Protein AF-A0A2G9TGX1-F1 (afdb_monomer)

Foldseek 3Di:
DAAEDEDADADWQVNLVVLARHQEYPAEYEAEQVQCPDPPTHDHPVSLLSLLNHQEYAAYYDYPHDDRDDPDVNSPLNHQFYNRPDFDDDPDDPDPRPPRPPGPDRPPDPDDDDDDDDDDD

Sequence (121 aa):
MFAVCQVTKVLTGTILKNLTGCEEIDGFIDIQDSKMRSIVDGYTRDDLNILRSVRMISEYFQMATQTVSPRNLSFLENLEFIEGRSLVTHPNSLIKSIPASITITPPKGAFHATPSVSHAQ

Mean predicted aligned error: 11.86 Å

Radius of gyration: 17.79 Å; Cα contacts (8 Å, |Δi|>4): 185; chains: 1; bounding box: 41×50×46 Å

Solvent-accessible surface area (backbone atoms only — not comparable to full-atom values): 7569 Å² total; per-residue (Å²): 131,83,37,73,40,82,30,93,60,78,56,31,31,67,57,50,63,73,37,60,70,21,29,31,34,52,35,44,48,50,46,46,45,72,32,53,70,35,89,90,52,24,41,58,79,74,61,46,50,38,44,35,53,22,30,36,32,40,15,46,79,48,73,64,41,90,85,73,57,69,98,63,67,69,38,43,71,49,51,70,51,45,70,41,79,45,75,92,84,62,99,84,61,94,65,86,70,77,62,68,78,67,76,75,74,72,87,89,78,87,73,93,76,85,86,85,89,86,85,90,133

Organism: Teladorsagia circumcincta (NCBI:txid45464)

Secondary structure (DSSP, 8-state):
---EEEE-S---HHHHHTTTT-SEEEE-EEEEHHHHT-TTT---TGGGGGGGG--EESS-EEEE-SSS--SS-GGGTT--EE--SS----TT-------TT--------S---PPPP----

pLDDT: mean 73.8, std 23.69, range [31.89, 97.38]

Nearest PDB structures (foldseek):
  4p59-assembly1_A  TM=8.544E-01  e=1.288E-05  Homo sapiens
  4uv7-assembly1_A  TM=8.684E-01  e=5.021E-05  Homo sapiens
  1n8z-assembly1_C  TM=8.680E-01  e=7.150E-04  Homo sapiens
  8vqd-assembly1_A  TM=7.874E-01  e=1.611E-04  Homo sapiens
  3be1-assembly1_A  TM=8.746E-01  e=8.684E-04  Homo sapiens

Structure (mmCIF, N/CA/C/O backbone):
data_AF-A0A2G9TGX1-F1
#
_entry.id   AF-A0A2G9TGX1-F1
#
loop_
_atom_site.group_PDB
_atom_site.id
_atom_site.type_symbol
_atom_site.label_atom_id
_atom_site.label_alt_id
_atom_site.label_comp_id
_atom_site.label_asym_id
_atom_site.label_entity_id
_atom_site.label_seq_id
_atom_site.pdbx_PDB_ins_code
_atom_site.Cartn_x
_atom_site.Cartn_y
_atom_site.Cartn_z
_atom_site.occupancy
_atom_site.B_iso_or_equiv
_atom_site.auth_seq_id
_atom_site.auth_comp_id
_atom_site.auth_asym_id
_atom_site.auth_atom_id
_atom_site.pdbx_PDB_model_num
ATOM 1 N N . MET A 1 1 ? -18.875 -5.682 3.242 1.00 55.66 1 MET A N 1
ATOM 2 C CA . MET A 1 1 ? -17.843 -6.540 3.855 1.00 55.66 1 MET A CA 1
ATOM 3 C C . MET A 1 1 ? -16.526 -5.860 3.557 1.00 55.66 1 MET A C 1
ATOM 5 O O . MET A 1 1 ? -16.262 -5.648 2.383 1.00 55.66 1 MET A O 1
ATOM 9 N N . PHE A 1 2 ? -15.799 -5.426 4.584 1.00 69.31 2 PHE A N 1
ATOM 10 C CA . PHE A 1 2 ? -14.492 -4.791 4.412 1.00 69.31 2 PHE A CA 1
ATOM 11 C C . PHE A 1 2 ? -13.493 -5.847 3.931 1.00 69.31 2 PHE A C 1
ATOM 13 O O . PHE A 1 2 ? -13.458 -6.950 4.483 1.00 69.31 2 PHE A O 1
ATOM 20 N N . ALA A 1 3 ? -12.741 -5.553 2.870 1.00 91.75 3 ALA A N 1
ATOM 21 C CA . ALA A 1 3 ? -11.722 -6.463 2.361 1.00 91.75 3 ALA A CA 1
ATOM 22 C C . ALA A 1 3 ? -10.436 -6.303 3.184 1.00 91.75 3 ALA A C 1
ATOM 24 O O . ALA A 1 3 ? -9.788 -5.257 3.129 1.00 91.75 3 ALA A O 1
ATOM 25 N N . VAL A 1 4 ? -10.095 -7.339 3.953 1.00 95.62 4 VAL A N 1
ATOM 26 C CA . VAL A 1 4 ? -8.878 -7.400 4.775 1.00 95.62 4 VAL A CA 1
ATOM 27 C C . VAL A 1 4 ? -7.796 -8.156 4.018 1.00 95.62 4 VAL A C 1
ATOM 29 O O . VAL A 1 4 ? -8.043 -9.252 3.509 1.00 95.62 4 VAL A O 1
ATOM 32 N N . CYS A 1 5 ? -6.593 -7.590 3.965 1.00 97.25 5 CYS A N 1
ATOM 33 C CA . CYS A 1 5 ? -5.464 -8.159 3.242 1.00 97.25 5 CYS A CA 1
ATOM 34 C C . CYS A 1 5 ? -4.227 -8.229 4.130 1.00 97.25 5 CYS A C 1
ATOM 36 O O . CYS A 1 5 ? -3.850 -7.248 4.769 1.00 97.25 5 CYS A O 1
ATOM 38 N N . GLN A 1 6 ? -3.588 -9.399 4.158 1.00 95.56 6 GLN A N 1
ATOM 39 C CA . GLN A 1 6 ? -2.406 -9.617 4.985 1.00 95.56 6 GLN A CA 1
ATOM 40 C C . GLN A 1 6 ? -1.123 -9.195 4.270 1.00 95.56 6 GLN A C 1
ATOM 42 O O . GLN A 1 6 ? -0.854 -9.636 3.149 1.00 95.56 6 GLN A O 1
ATOM 47 N N . VAL A 1 7 ? -0.297 -8.396 4.950 1.00 95.00 7 VAL A N 1
ATOM 48 C CA . VAL A 1 7 ? 1.014 -7.956 4.454 1.00 95.00 7 VAL A CA 1
ATOM 49 C C . VAL A 1 7 ? 2.083 -8.165 5.521 1.00 95.00 7 VAL A C 1
ATOM 51 O O . VAL A 1 7 ? 2.274 -7.359 6.422 1.00 95.00 7 VAL A O 1
ATOM 54 N N . THR A 1 8 ? 2.824 -9.261 5.386 1.00 90.88 8 THR A N 1
ATOM 55 C CA . THR A 1 8 ? 3.878 -9.670 6.335 1.00 90.88 8 THR A CA 1
ATOM 56 C C . THR A 1 8 ? 5.288 -9.563 5.753 1.00 90.88 8 THR A C 1
ATOM 58 O O . THR A 1 8 ? 6.268 -9.966 6.379 1.00 90.88 8 THR A O 1
ATOM 61 N N . LYS A 1 9 ? 5.410 -9.061 4.520 1.00 91.25 9 LYS A N 1
ATOM 62 C CA . LYS A 1 9 ? 6.667 -8.965 3.770 1.00 91.25 9 LYS A CA 1
ATOM 63 C C . LYS A 1 9 ? 6.792 -7.593 3.124 1.00 91.25 9 LYS A C 1
ATOM 65 O O . LYS A 1 9 ? 5.791 -6.941 2.845 1.00 91.25 9 LYS A O 1
ATOM 70 N N . VAL A 1 10 ? 8.036 -7.209 2.830 1.00 88.19 10 VAL A N 1
ATOM 71 C CA . VAL A 1 10 ? 8.360 -5.999 2.059 1.00 88.19 10 VAL A CA 1
ATOM 72 C C . VAL A 1 10 ? 7.525 -5.956 0.786 1.00 88.19 10 VAL A C 1
ATOM 74 O O . VAL A 1 10 ? 7.458 -6.952 0.062 1.00 88.19 10 VAL A O 1
ATOM 77 N N . LEU A 1 11 ? 6.932 -4.795 0.508 1.00 91.88 11 LEU A N 1
ATOM 78 C CA . LEU A 1 11 ? 6.065 -4.598 -0.642 1.00 91.88 11 LEU A CA 1
ATOM 79 C C . LEU A 1 11 ? 6.834 -4.897 -1.940 1.00 91.88 11 LEU A C 1
ATOM 81 O O . LEU A 1 11 ? 7.969 -4.459 -2.136 1.00 91.88 11 LEU A O 1
ATOM 85 N N . THR A 1 12 ? 6.219 -5.662 -2.834 1.00 95.00 12 THR A N 1
ATOM 86 C CA . THR A 1 12 ? 6.700 -5.898 -4.202 1.00 95.00 12 THR A CA 1
ATOM 87 C C . THR A 1 12 ? 5.577 -5.615 -5.189 1.00 95.00 12 THR A C 1
ATOM 89 O O . THR A 1 12 ? 4.435 -5.423 -4.769 1.00 95.00 12 THR A O 1
ATOM 92 N N . GLY A 1 13 ? 5.868 -5.583 -6.493 1.00 95.44 13 GLY A N 1
ATOM 93 C CA . GLY A 1 13 ? 4.831 -5.361 -7.507 1.00 95.44 13 GLY A CA 1
ATOM 94 C C . GLY A 1 13 ? 3.719 -6.405 -7.437 1.00 95.44 13 GLY A C 1
ATOM 95 O O . GLY A 1 13 ? 2.538 -6.073 -7.520 1.00 95.44 13 GLY A O 1
ATOM 96 N N . THR A 1 14 ? 4.093 -7.663 -7.214 1.00 96.31 14 THR A N 1
ATOM 97 C CA . THR A 1 14 ? 3.149 -8.771 -7.047 1.00 96.31 14 THR A CA 1
ATOM 98 C C . THR A 1 14 ? 2.295 -8.617 -5.790 1.00 96.31 14 THR A C 1
ATOM 100 O O . THR A 1 14 ? 1.074 -8.744 -5.869 1.00 96.31 14 THR A O 1
ATOM 103 N N . ILE A 1 15 ? 2.907 -8.304 -4.640 1.00 96.31 15 ILE A N 1
ATOM 104 C CA . ILE A 1 15 ? 2.153 -8.096 -3.393 1.00 96.31 15 ILE A CA 1
ATOM 105 C C . ILE A 1 15 ? 1.194 -6.918 -3.560 1.00 96.31 15 ILE A C 1
ATOM 107 O O . ILE A 1 15 ? 0.017 -7.065 -3.263 1.00 96.31 15 ILE A O 1
ATOM 111 N N . LEU A 1 16 ? 1.667 -5.792 -4.099 1.00 96.38 16 LEU A N 1
ATOM 112 C CA . LEU A 1 16 ? 0.871 -4.582 -4.284 1.00 96.38 16 LEU A CA 1
ATOM 113 C C . LEU A 1 16 ? -0.363 -4.825 -5.160 1.00 96.38 16 LEU A C 1
ATOM 115 O O . LEU A 1 16 ? -1.451 -4.402 -4.793 1.00 96.38 16 LEU A O 1
ATOM 119 N N . LYS A 1 17 ? -0.237 -5.567 -6.266 1.00 96.06 17 LYS A N 1
ATOM 120 C CA . LYS A 1 17 ? -1.383 -5.927 -7.126 1.00 96.06 17 LYS A CA 1
ATOM 121 C C . LYS A 1 17 ? -2.456 -6.724 -6.388 1.00 96.06 17 LYS A C 1
ATOM 123 O O . LYS A 1 17 ? -3.646 -6.501 -6.615 1.00 96.06 17 LYS A O 1
ATOM 128 N N . ASN A 1 18 ? -2.047 -7.595 -5.468 1.00 96.25 18 ASN A N 1
ATOM 129 C CA . ASN A 1 18 ? -2.968 -8.374 -4.642 1.00 96.25 18 ASN A CA 1
ATOM 130 C C . ASN A 1 18 ? -3.693 -7.522 -3.588 1.00 96.25 18 ASN A C 1
ATOM 132 O O . ASN A 1 18 ? -4.639 -8.014 -2.983 1.00 96.25 18 ASN A O 1
ATOM 136 N N . LEU A 1 19 ? -3.290 -6.259 -3.390 1.00 96.50 19 LEU A N 1
ATOM 137 C CA . LEU A 1 19 ? -3.948 -5.331 -2.468 1.00 96.50 19 LEU A CA 1
ATOM 138 C C . LEU A 1 19 ? -5.115 -4.554 -3.103 1.00 96.50 19 LEU A C 1
ATOM 140 O O . LEU A 1 19 ? -5.673 -3.645 -2.488 1.00 96.50 19 LEU A O 1
ATOM 144 N N . THR A 1 20 ? -5.493 -4.887 -4.339 1.00 95.94 20 THR A N 1
ATOM 145 C CA . THR A 1 20 ? -6.575 -4.198 -5.052 1.00 95.94 20 THR A CA 1
ATOM 146 C C . THR A 1 20 ? -7.903 -4.340 -4.314 1.00 95.94 20 THR A C 1
ATOM 148 O O . THR A 1 20 ? -8.434 -5.439 -4.178 1.00 95.94 20 THR A O 1
ATOM 151 N N . GLY A 1 21 ? -8.457 -3.204 -3.881 1.00 96.06 21 GLY A N 1
ATOM 152 C CA . GLY A 1 21 ? -9.744 -3.141 -3.191 1.00 96.06 21 GLY A CA 1
ATOM 153 C C . GLY A 1 21 ? -9.682 -3.465 -1.699 1.00 96.06 21 GLY A C 1
ATOM 154 O O . GLY A 1 21 ? -10.732 -3.505 -1.066 1.00 96.06 21 GLY A O 1
ATOM 155 N N . CYS A 1 22 ? -8.492 -3.675 -1.129 1.00 97.38 22 CYS A N 1
ATOM 156 C CA . CYS A 1 22 ? -8.343 -3.852 0.312 1.00 97.38 22 CYS A CA 1
ATOM 157 C C . CYS A 1 22 ? -8.667 -2.542 1.034 1.00 97.38 22 CYS A C 1
ATOM 159 O O . CYS A 1 22 ? -8.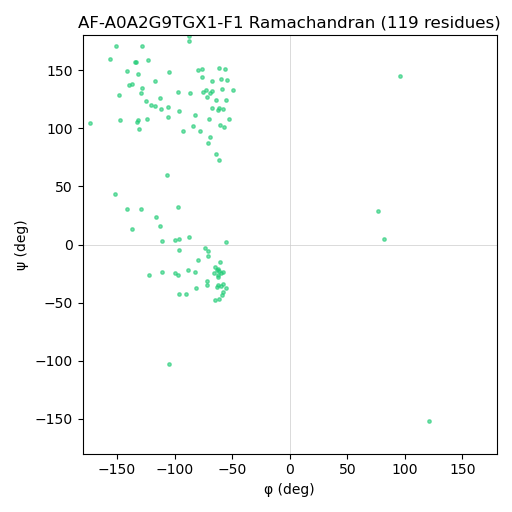166 -1.477 0.663 1.00 97.38 22 CYS A O 1
ATOM 161 N N . GLU A 1 23 ? -9.493 -2.634 2.070 1.00 96.69 23 GLU A N 1
ATOM 162 C CA . GLU A 1 23 ? -9.824 -1.519 2.962 1.00 96.69 23 GLU A CA 1
ATOM 163 C C . GLU A 1 23 ? -9.005 -1.583 4.258 1.00 96.69 23 GLU A C 1
ATOM 165 O O . GLU A 1 23 ? -8.735 -0.553 4.873 1.00 96.69 23 GLU A O 1
ATOM 170 N N . GLU A 1 24 ? -8.547 -2.776 4.638 1.00 95.75 24 GLU A N 1
ATOM 171 C CA . GLU A 1 24 ? -7.742 -3.011 5.833 1.00 95.75 24 GLU A CA 1
ATOM 172 C C . GLU A 1 24 ? -6.476 -3.801 5.495 1.00 95.75 24 GLU A C 1
ATOM 174 O O . GLU A 1 24 ? -6.524 -4.811 4.784 1.00 95.75 24 GLU A O 1
ATOM 179 N N . ILE A 1 25 ? -5.346 -3.346 6.037 1.00 96.38 25 ILE A N 1
ATOM 180 C CA . ILE A 1 25 ? -4.070 -4.054 5.996 1.00 96.38 25 ILE A CA 1
ATOM 181 C C . ILE A 1 25 ? -3.770 -4.651 7.375 1.00 96.38 25 ILE A C 1
ATOM 183 O O . ILE A 1 25 ? -3.420 -3.951 8.332 1.00 96.38 25 ILE A O 1
ATOM 187 N N . ASP A 1 26 ? -3.847 -5.976 7.449 1.00 95.19 26 ASP A N 1
ATOM 188 C CA . ASP A 1 26 ? -3.358 -6.754 8.584 1.00 95.19 26 ASP A CA 1
ATOM 189 C C . ASP A 1 26 ? -1.850 -7.003 8.391 1.00 95.19 26 ASP A C 1
ATOM 191 O O . ASP A 1 26 ? -1.437 -7.798 7.543 1.00 95.19 26 ASP A O 1
ATOM 195 N N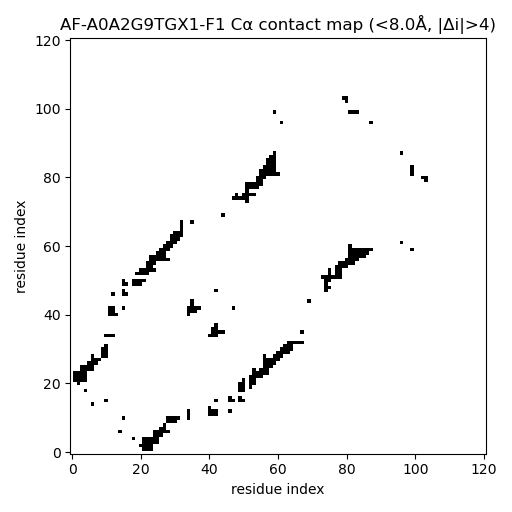 . GLY A 1 27 ? -1.014 -6.246 9.103 1.00 93.19 27 GLY A N 1
ATOM 196 C CA . GLY A 1 27 ? 0.421 -6.132 8.866 1.00 93.19 27 GLY A CA 1
ATOM 197 C C . GLY A 1 27 ? 0.881 -4.700 8.575 1.00 93.19 27 GLY A C 1
ATOM 198 O O . GLY A 1 27 ? 0.283 -3.727 9.046 1.00 93.19 27 GLY A O 1
ATOM 199 N N . PHE A 1 28 ? 1.964 -4.572 7.805 1.00 89.62 28 PHE A N 1
ATOM 200 C CA . PHE A 1 28 ? 2.660 -3.306 7.557 1.00 89.62 28 PHE A CA 1
ATOM 201 C C . PHE A 1 28 ? 2.769 -2.962 6.069 1.00 89.62 28 PHE A C 1
ATOM 203 O O . PHE A 1 28 ? 2.732 -3.830 5.201 1.00 89.62 28 PHE A O 1
ATOM 210 N N . ILE A 1 29 ? 2.981 -1.681 5.767 1.00 91.00 29 ILE A N 1
ATOM 211 C CA . ILE A 1 29 ? 3.336 -1.207 4.426 1.00 91.00 29 ILE A CA 1
ATOM 212 C C . ILE A 1 29 ? 4.723 -0.566 4.483 1.00 91.00 29 ILE A C 1
ATOM 214 O O . ILE A 1 29 ? 4.940 0.423 5.181 1.00 91.00 29 ILE A O 1
ATOM 218 N N . ASP A 1 30 ? 5.657 -1.127 3.719 1.00 88.75 30 ASP A N 1
ATOM 219 C CA . ASP A 1 30 ? 7.040 -0.661 3.626 1.00 88.75 30 ASP A CA 1
ATOM 220 C C . ASP A 1 30 ? 7.416 -0.365 2.171 1.00 88.75 30 ASP A C 1
ATOM 222 O O . ASP A 1 30 ? 7.584 -1.280 1.358 1.00 88.75 30 ASP A O 1
ATOM 226 N N . ILE A 1 31 ? 7.540 0.925 1.849 1.00 86.44 31 ILE A N 1
ATOM 227 C CA . ILE A 1 31 ? 7.910 1.405 0.518 1.00 86.44 31 ILE A CA 1
ATOM 228 C C . ILE A 1 31 ? 9.418 1.673 0.471 1.00 86.44 31 ILE A C 1
ATOM 230 O O . ILE A 1 31 ? 9.919 2.606 1.103 1.00 86.44 31 ILE A O 1
ATOM 234 N N . GLN A 1 32 ? 10.130 0.901 -0.357 1.00 86.00 32 GLN A N 1
ATOM 235 C CA . GLN A 1 32 ? 11.588 0.974 -0.490 1.00 86.00 32 GLN A CA 1
ATOM 236 C C . GLN A 1 32 ? 12.041 1.395 -1.897 1.00 86.00 32 GLN A C 1
ATOM 238 O O . GLN A 1 32 ? 11.542 0.895 -2.908 1.00 86.00 32 GLN A O 1
ATOM 243 N N . ASP A 1 33 ? 13.085 2.231 -1.967 1.00 83.44 33 ASP A N 1
ATOM 244 C CA . ASP A 1 33 ? 13.740 2.642 -3.225 1.00 83.44 33 ASP A CA 1
ATOM 245 C C . ASP A 1 33 ? 14.210 1.437 -4.064 1.00 83.44 33 ASP A C 1
ATOM 247 O O . ASP A 1 33 ? 14.135 1.457 -5.293 1.00 83.44 33 ASP A O 1
ATOM 251 N N . SER A 1 34 ? 14.699 0.382 -3.404 1.00 86.75 34 SER A N 1
ATOM 252 C CA . SER A 1 34 ? 15.199 -0.842 -4.047 1.00 86.75 34 SER A CA 1
ATOM 253 C C . SER A 1 34 ? 14.107 -1.567 -4.839 1.00 86.75 34 SER A C 1
ATOM 255 O O . SER A 1 34 ? 14.375 -2.130 -5.900 1.00 86.75 34 SER A O 1
ATOM 257 N N . LYS A 1 35 ? 12.863 -1.520 -4.351 1.00 90.38 35 LYS A N 1
ATOM 258 C CA . LYS A 1 35 ? 11.705 -2.146 -4.992 1.00 90.38 35 LYS A CA 1
ATOM 259 C C . LYS A 1 35 ? 11.153 -1.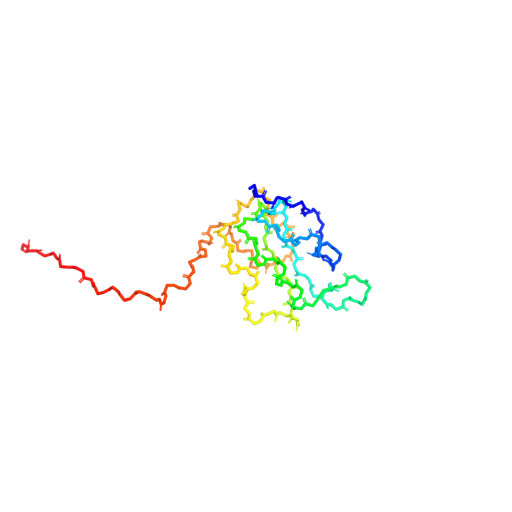286 -6.112 1.00 90.38 35 LYS A C 1
ATOM 261 O O . LYS A 1 35 ? 10.852 -1.821 -7.171 1.00 90.38 35 LYS A O 1
ATOM 266 N N . MET A 1 36 ? 11.147 0.034 -5.952 1.00 87.12 36 MET A N 1
ATOM 267 C CA . MET A 1 36 ? 10.717 0.936 -7.024 1.00 87.12 36 MET A CA 1
ATOM 268 C C . MET A 1 36 ? 11.634 0.920 -8.256 1.00 87.12 36 MET A C 1
ATOM 270 O O . MET A 1 36 ? 11.195 1.238 -9.356 1.00 87.12 36 MET A O 1
ATOM 274 N N . ARG A 1 37 ? 12.908 0.543 -8.092 1.00 85.69 37 ARG A N 1
ATOM 275 C CA . ARG A 1 37 ? 13.875 0.413 -9.199 1.00 85.69 37 ARG A CA 1
ATOM 276 C C . ARG A 1 37 ? 14.012 -1.011 -9.740 1.00 85.69 37 ARG A C 1
ATOM 278 O O . ARG A 1 37 ? 14.769 -1.232 -10.683 1.00 85.69 37 ARG A O 1
ATOM 285 N N . SER A 1 38 ? 13.344 -1.981 -9.121 1.00 89.31 38 SER A N 1
ATOM 286 C CA . SER A 1 38 ? 13.457 -3.384 -9.513 1.00 89.31 38 SER A CA 1
ATOM 287 C C . SER A 1 38 ? 12.737 -3.639 -10.835 1.00 89.31 38 SER A C 1
ATOM 289 O O . SER A 1 38 ? 11.587 -3.250 -11.009 1.00 89.31 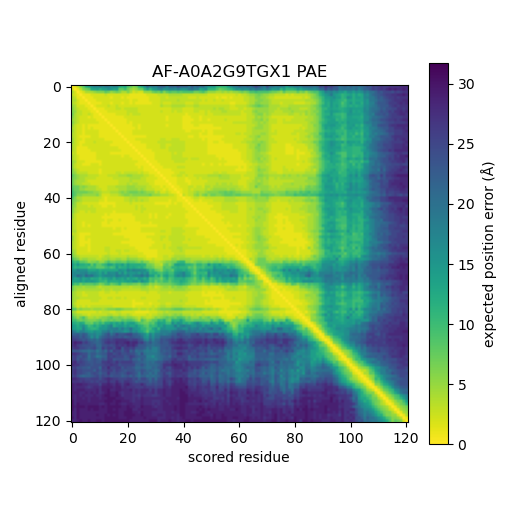38 SER A O 1
ATOM 291 N N . ILE A 1 39 ? 13.406 -4.344 -11.748 1.00 89.75 39 ILE A N 1
ATOM 292 C CA . ILE A 1 39 ? 12.864 -4.707 -13.067 1.00 89.75 39 ILE A CA 1
ATOM 293 C C . ILE A 1 39 ? 12.089 -6.038 -12.999 1.00 89.75 39 ILE A C 1
ATOM 295 O O . ILE A 1 39 ? 11.244 -6.310 -13.842 1.00 89.75 39 ILE A O 1
ATOM 299 N N . VAL A 1 40 ? 12.371 -6.878 -11.994 1.00 90.06 40 VAL A N 1
ATOM 300 C CA . VAL A 1 40 ? 11.835 -8.251 -11.907 1.00 90.06 40 VAL A CA 1
ATOM 301 C C . VAL A 1 40 ? 10.498 -8.306 -11.160 1.00 90.06 40 VAL A C 1
ATOM 303 O O . VAL A 1 40 ? 9.587 -8.999 -11.593 1.00 90.06 40 VAL A O 1
ATOM 306 N N . ASP A 1 41 ? 10.374 -7.576 -10.047 1.00 92.88 41 ASP A N 1
ATOM 307 C CA . ASP A 1 41 ? 9.159 -7.539 -9.205 1.00 92.88 41 ASP A CA 1
ATOM 308 C C . ASP A 1 41 ? 9.042 -6.189 -8.474 1.00 92.88 41 ASP A C 1
ATOM 310 O O . ASP A 1 41 ? 8.828 -6.102 -7.260 1.00 92.88 41 ASP A O 1
ATOM 314 N N . GLY A 1 42 ? 9.315 -5.112 -9.210 1.00 93.62 42 GLY A N 1
ATOM 315 C CA . GLY A 1 42 ? 9.172 -3.747 -8.719 1.00 93.62 42 GLY A CA 1
ATOM 316 C C . GLY A 1 42 ? 7.773 -3.180 -8.913 1.00 93.62 42 GLY A C 1
ATOM 317 O O . GLY A 1 42 ? 6.884 -3.831 -9.457 1.00 93.62 42 GLY A O 1
ATOM 318 N N . TYR A 1 43 ? 7.594 -1.944 -8.466 1.00 92.62 43 TYR A N 1
ATOM 319 C CA . TYR A 1 43 ? 6.373 -1.168 -8.667 1.00 92.62 43 TYR A CA 1
ATOM 320 C C . TYR A 1 43 ? 6.712 0.295 -8.935 1.00 92.62 43 TYR A C 1
ATOM 322 O O . TYR A 1 43 ? 7.709 0.835 -8.454 1.00 92.62 43 TYR A O 1
ATOM 330 N N . THR A 1 44 ? 5.866 0.944 -9.717 1.00 91.38 44 THR A N 1
ATOM 331 C CA . THR A 1 44 ? 5.957 2.362 -10.043 1.00 91.38 44 THR A CA 1
ATOM 332 C C . THR A 1 44 ? 5.235 3.211 -8.997 1.00 91.38 44 THR A C 1
ATOM 334 O O . THR A 1 44 ? 4.577 2.707 -8.087 1.00 91.38 44 THR A O 1
ATOM 337 N N . ARG A 1 45 ? 5.342 4.537 -9.128 1.00 87.44 45 ARG A N 1
ATOM 338 C CA . ARG A 1 45 ? 4.536 5.466 -8.323 1.00 87.44 45 ARG A CA 1
ATOM 339 C C . ARG A 1 45 ? 3.041 5.309 -8.598 1.00 87.44 45 AR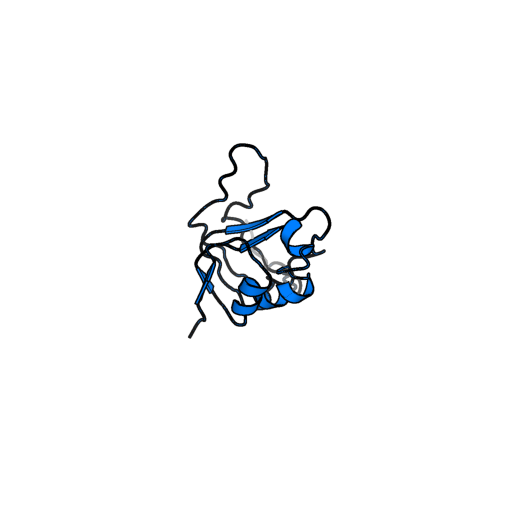G A C 1
ATOM 341 O O . ARG A 1 45 ? 2.258 5.419 -7.665 1.00 87.44 45 ARG A O 1
ATOM 348 N N . ASP A 1 46 ? 2.666 5.044 -9.846 1.00 90.81 46 ASP A N 1
ATOM 349 C CA . ASP A 1 46 ? 1.261 4.933 -10.238 1.00 90.81 46 ASP A CA 1
ATOM 350 C C . ASP A 1 46 ? 0.623 3.655 -9.691 1.00 90.81 46 ASP A C 1
ATOM 352 O O . ASP A 1 46 ? -0.548 3.671 -9.314 1.00 90.81 46 ASP A O 1
ATOM 356 N N . ASP A 1 47 ? 1.406 2.582 -9.546 1.00 93.75 47 ASP A N 1
ATOM 357 C CA . ASP A 1 47 ? 0.948 1.340 -8.916 1.00 93.75 47 ASP A CA 1
ATOM 358 C C . ASP A 1 47 ? 0.551 1.550 -7.443 1.00 93.75 47 ASP A C 1
ATOM 360 O O . ASP A 1 47 ? -0.331 0.858 -6.937 1.00 93.75 47 ASP A O 1
ATOM 364 N N . LEU A 1 48 ? 1.138 2.535 -6.746 1.00 93.25 48 LEU A N 1
ATOM 365 C CA . LEU A 1 48 ? 0.778 2.839 -5.354 1.00 93.25 48 LEU A CA 1
ATOM 366 C C . LEU A 1 48 ? -0.685 3.271 -5.207 1.00 93.25 48 LEU A C 1
ATOM 368 O O . LEU A 1 48 ? -1.240 3.114 -4.123 1.00 93.25 48 LEU A O 1
ATOM 372 N N . ASN A 1 49 ? -1.337 3.742 -6.278 1.00 94.56 49 ASN A N 1
ATOM 373 C CA . ASN A 1 49 ? -2.761 4.096 -6.264 1.00 94.56 49 ASN A CA 1
ATOM 374 C C . ASN A 1 49 ? -3.677 2.914 -5.919 1.00 94.56 49 ASN A C 1
ATOM 376 O O . ASN A 1 49 ? -4.832 3.134 -5.562 1.00 94.56 49 ASN A O 1
ATOM 380 N N . ILE A 1 50 ? -3.181 1.677 -5.977 1.00 96.25 50 ILE A N 1
ATOM 381 C CA . ILE A 1 50 ? -3.898 0.506 -5.464 1.00 96.25 50 ILE A CA 1
ATOM 382 C C . ILE A 1 50 ? -4.224 0.661 -3.969 1.00 96.25 50 ILE A C 1
ATOM 384 O O . ILE A 1 50 ? -5.295 0.254 -3.529 1.00 96.25 50 ILE A O 1
ATOM 388 N N . LEU A 1 51 ? -3.354 1.321 -3.200 1.00 95.69 51 LEU A N 1
ATOM 389 C CA . LEU A 1 51 ? -3.548 1.557 -1.767 1.00 95.69 51 LEU A CA 1
ATOM 390 C C . LEU A 1 51 ? -4.610 2.624 -1.465 1.00 95.69 51 LEU A C 1
ATOM 392 O O . LEU A 1 51 ? -4.924 2.855 -0.302 1.00 95.69 51 LEU A O 1
ATOM 396 N N . ARG A 1 52 ? -5.198 3.258 -2.487 1.00 95.44 52 ARG A N 1
ATOM 397 C CA . ARG A 1 52 ? -6.173 4.338 -2.312 1.00 95.44 52 ARG A CA 1
ATOM 398 C C . ARG A 1 52 ? -7.430 3.887 -1.574 1.00 95.44 52 ARG A C 1
ATOM 400 O O . ARG A 1 52 ? -8.068 4.722 -0.950 1.00 95.44 52 ARG A O 1
ATOM 407 N N . SER A 1 53 ? -7.802 2.608 -1.634 1.00 95.88 53 SER A N 1
ATOM 408 C CA . SER A 1 53 ? -8.942 2.066 -0.878 1.00 95.88 53 SER A CA 1
ATOM 409 C C . SER A 1 53 ? -8.626 1.770 0.588 1.00 95.88 53 SER A C 1
ATOM 411 O O . SER A 1 53 ? -9.555 1.541 1.356 1.00 95.88 53 SER A O 1
ATOM 413 N N . VAL A 1 54 ? -7.349 1.761 0.984 1.00 95.81 54 VAL A N 1
ATOM 414 C CA . VAL A 1 54 ? -6.933 1.397 2.340 1.00 95.81 54 VAL A CA 1
ATOM 415 C C . VAL A 1 54 ? -7.325 2.500 3.316 1.00 95.81 54 VAL A C 1
ATOM 417 O O . VAL A 1 54 ? -6.964 3.662 3.142 1.00 95.81 54 VAL A O 1
ATOM 420 N N . ARG A 1 55 ? -8.031 2.099 4.372 1.00 95.56 55 ARG A N 1
ATOM 421 C CA . ARG A 1 55 ? -8.515 2.955 5.459 1.00 95.56 55 ARG A CA 1
ATOM 422 C C . ARG A 1 55 ? -7.804 2.670 6.777 1.00 95.56 55 ARG A C 1
ATOM 424 O O . ARG A 1 55 ? -7.707 3.561 7.616 1.00 95.56 55 ARG A O 1
ATOM 431 N N . MET A 1 56 ? -7.258 1.465 6.940 1.00 92.25 56 MET A N 1
ATOM 432 C CA . MET A 1 56 ? -6.618 1.017 8.177 1.00 92.25 56 MET A CA 1
ATOM 433 C C . MET A 1 56 ? -5.346 0.209 7.903 1.00 92.25 56 MET A C 1
ATOM 435 O O . MET A 1 56 ? -5.333 -0.653 7.023 1.00 92.25 56 MET A O 1
ATOM 439 N N . ILE A 1 57 ? -4.287 0.477 8.674 1.00 92.94 57 ILE A N 1
ATOM 440 C CA . ILE A 1 57 ? -3.070 -0.350 8.735 1.00 92.94 57 ILE A CA 1
ATOM 441 C C . ILE A 1 57 ? -2.828 -0.741 10.191 1.00 92.94 57 ILE A C 1
ATOM 443 O O . ILE A 1 57 ? -2.703 0.116 11.062 1.00 92.94 57 ILE A O 1
ATOM 447 N N . SER A 1 58 ? -2.744 -2.035 10.466 1.00 91.94 58 SER A N 1
ATOM 448 C CA . SER A 1 58 ? -2.704 -2.525 11.847 1.00 91.94 58 SER A CA 1
ATOM 449 C C . SER A 1 58 ? -1.312 -2.464 12.499 1.00 91.94 58 SER A C 1
ATOM 451 O O . SER A 1 58 ? -1.200 -2.396 13.723 1.00 91.94 58 SER A O 1
ATOM 453 N N . GLU A 1 59 ? -0.229 -2.467 11.716 1.00 89.00 59 GLU A N 1
ATOM 454 C CA . GLU A 1 59 ? 1.135 -2.287 12.227 1.00 89.00 59 GLU A CA 1
ATOM 455 C C . GLU A 1 59 ? 1.663 -0.888 11.906 1.00 89.00 59 GLU A C 1
ATOM 457 O O . GLU A 1 59 ? 1.285 0.073 12.569 1.00 89.00 59 GLU A O 1
ATOM 462 N N . TYR A 1 60 ? 2.523 -0.743 10.896 1.00 84.94 60 TYR A N 1
ATOM 463 C CA . TYR A 1 60 ? 3.161 0.526 10.558 1.00 84.94 60 TYR A CA 1
ATOM 464 C C . TYR A 1 60 ? 3.116 0.821 9.059 1.00 84.94 60 TYR A C 1
ATOM 466 O O . TYR A 1 60 ? 3.038 -0.072 8.214 1.00 84.94 60 TYR A O 1
ATOM 474 N N . PHE A 1 61 ? 3.231 2.107 8.737 1.00 87.81 61 PHE A N 1
ATOM 475 C CA . PHE A 1 61 ? 3.545 2.591 7.400 1.00 87.81 61 PHE A CA 1
ATOM 476 C C . PHE A 1 61 ? 4.933 3.227 7.426 1.00 87.81 61 PHE A C 1
ATOM 478 O O . PHE A 1 61 ? 5.188 4.129 8.226 1.00 87.81 61 PHE A O 1
ATOM 485 N N . GLN A 1 62 ? 5.825 2.786 6.544 1.00 84.00 62 GLN A N 1
ATOM 486 C CA . GLN A 1 62 ? 7.111 3.439 6.340 1.00 84.00 62 GLN A CA 1
ATOM 487 C C . GLN A 1 62 ? 7.395 3.667 4.859 1.00 84.00 62 GLN A C 1
ATOM 489 O O . GLN A 1 62 ? 7.041 2.871 3.989 1.00 84.00 62 GLN A O 1
ATOM 494 N N . MET A 1 63 ? 8.091 4.765 4.585 1.00 79.31 63 MET A N 1
ATOM 495 C CA . MET A 1 63 ? 8.600 5.079 3.261 1.00 79.31 63 MET A CA 1
ATOM 496 C C . MET A 1 63 ? 10.066 5.485 3.380 1.00 79.31 63 MET A C 1
ATOM 498 O O . MET A 1 63 ? 10.392 6.570 3.858 1.00 79.31 63 MET A O 1
ATOM 502 N N . ALA A 1 64 ? 10.951 4.599 2.932 1.00 72.38 64 ALA A N 1
ATOM 503 C CA . ALA A 1 64 ? 12.394 4.800 2.903 1.00 72.38 64 ALA A CA 1
ATOM 504 C C . ALA A 1 64 ? 12.855 5.042 1.458 1.00 72.38 64 ALA A C 1
ATOM 506 O O . ALA A 1 64 ? 13.642 4.280 0.890 1.00 72.38 64 ALA A O 1
ATOM 507 N N . THR A 1 65 ? 12.325 6.101 0.840 1.00 66.00 65 THR A N 1
ATOM 508 C CA . THR A 1 65 ? 12.640 6.456 -0.548 1.00 66.00 65 THR A CA 1
ATOM 509 C C . THR A 1 65 ? 13.447 7.747 -0.618 1.00 66.00 65 THR A C 1
ATOM 511 O O . THR A 1 65 ? 12.948 8.805 -0.235 1.00 66.00 65 THR A O 1
ATOM 514 N N . GLN A 1 66 ? 14.684 7.682 -1.114 1.00 63.47 66 GLN A N 1
ATOM 515 C CA . GLN A 1 66 ? 15.576 8.847 -1.208 1.00 63.47 66 GLN A CA 1
ATOM 516 C C . GLN A 1 66 ? 15.555 9.485 -2.600 1.00 63.47 66 GLN A C 1
ATOM 518 O O . GLN A 1 66 ? 15.805 10.677 -2.740 1.00 63.47 66 GLN A O 1
ATOM 523 N N . THR A 1 67 ? 15.240 8.708 -3.637 1.00 58.62 67 THR A N 1
ATOM 524 C CA . THR A 1 67 ? 15.351 9.161 -5.037 1.00 58.62 67 THR A CA 1
ATOM 525 C C . THR A 1 67 ? 14.043 9.076 -5.811 1.00 58.62 67 THR A C 1
ATOM 527 O O . THR A 1 67 ? 13.838 9.839 -6.753 1.00 58.62 67 THR A O 1
ATOM 530 N N . VAL A 1 68 ? 13.141 8.177 -5.405 1.00 57.62 68 VAL A N 1
ATOM 531 C CA . VAL A 1 68 ? 11.872 7.925 -6.101 1.00 57.62 68 VAL A CA 1
ATOM 532 C C . VAL A 1 68 ? 10.659 8.361 -5.276 1.00 57.62 68 VAL A C 1
ATOM 534 O O . VAL A 1 68 ? 9.521 8.056 -5.633 1.00 57.62 68 VAL A O 1
ATOM 537 N N . SER A 1 69 ? 10.881 9.176 -4.240 1.00 56.88 69 SER A N 1
ATOM 538 C CA . SER A 1 69 ? 9.839 9.635 -3.314 1.00 56.88 69 SER A CA 1
ATOM 539 C C . SER A 1 69 ? 8.674 10.319 -4.046 1.00 56.88 69 SER A C 1
ATOM 541 O O . SER A 1 69 ? 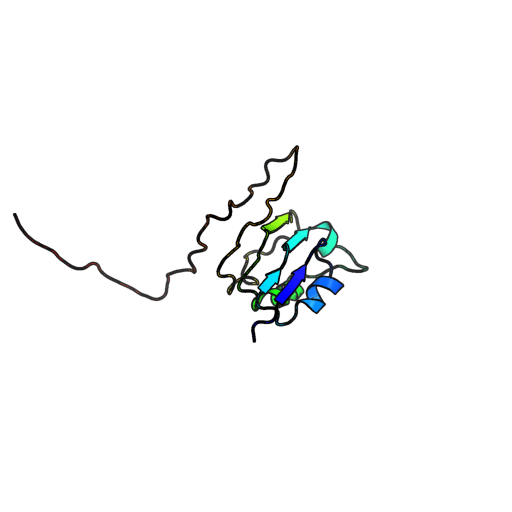8.915 11.231 -4.848 1.00 56.88 69 SER A O 1
ATOM 543 N N . PRO A 1 70 ? 7.423 9.865 -3.860 1.00 62.09 70 PRO A N 1
ATOM 544 C CA . PRO A 1 70 ? 6.238 10.583 -4.312 1.00 62.09 70 PRO A CA 1
ATOM 545 C C . PRO A 1 70 ? 6.231 12.012 -3.753 1.00 62.09 70 PRO A C 1
ATOM 547 O O . PRO A 1 70 ? 6.604 12.242 -2.606 1.00 62.09 70 PRO A O 1
ATOM 550 N N . ARG A 1 71 ? 5.786 12.998 -4.545 1.00 66.88 71 ARG A N 1
ATOM 551 C CA . ARG A 1 71 ? 5.700 14.398 -4.072 1.00 66.88 71 ARG A CA 1
ATOM 552 C C . ARG A 1 71 ? 4.708 14.568 -2.912 1.00 66.88 71 ARG A C 1
ATOM 554 O O . ARG A 1 71 ? 4.793 15.554 -2.189 1.00 66.88 71 ARG A O 1
ATOM 561 N N . ASN A 1 72 ? 3.759 13.643 -2.773 1.00 73.69 72 ASN A N 1
ATOM 562 C CA . ASN A 1 72 ? 2.726 13.616 -1.746 1.00 73.69 72 ASN A CA 1
ATOM 563 C C . ASN A 1 72 ? 2.306 12.165 -1.437 1.00 73.69 72 ASN A C 1
ATOM 565 O O . ASN A 1 72 ? 2.672 11.234 -2.153 1.00 73.69 72 ASN A O 1
ATOM 569 N N . LEU 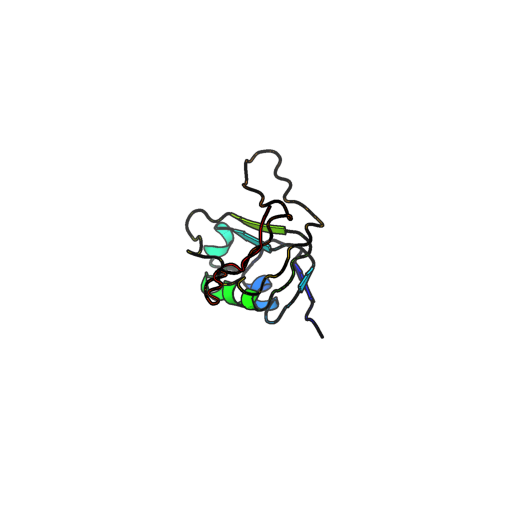A 1 73 ? 1.510 11.987 -0.384 1.00 83.75 73 LEU A N 1
ATOM 570 C CA . LEU A 1 73 ? 0.927 10.700 0.007 1.00 83.75 73 LEU A CA 1
ATOM 571 C C . LEU A 1 73 ? -0.517 10.546 -0.506 1.00 83.75 73 LEU A C 1
ATOM 573 O O . LEU A 1 73 ? -1.341 9.934 0.161 1.00 83.75 73 LEU A O 1
ATOM 577 N N . SER A 1 74 ? -0.857 11.113 -1.672 1.00 87.00 74 SER A N 1
ATOM 578 C CA . SER A 1 74 ? -2.239 11.089 -2.193 1.00 87.00 74 SER A CA 1
ATOM 579 C C . SER A 1 74 ? -2.777 9.677 -2.449 1.00 87.00 74 SER A C 1
ATOM 581 O O . SER A 1 74 ? -3.982 9.468 -2.421 1.00 87.00 74 SER A O 1
ATOM 583 N N . PHE A 1 75 ? -1.903 8.689 -2.637 1.00 88.94 75 PHE A N 1
ATOM 584 C CA . PHE A 1 75 ? -2.294 7.283 -2.744 1.00 88.94 75 PHE A CA 1
ATOM 585 C C . PHE A 1 75 ? -2.779 6.671 -1.409 1.00 88.94 75 PHE A C 1
ATOM 587 O O . PHE A 1 75 ? -3.245 5.540 -1.406 1.00 88.94 75 PHE A O 1
ATOM 594 N N . LEU A 1 76 ? -2.697 7.411 -0.296 1.00 91.25 76 LEU A N 1
ATOM 595 C CA . LEU A 1 76 ? -3.266 7.080 1.018 1.00 91.25 76 LEU A CA 1
ATOM 596 C C . LEU A 1 76 ? -4.347 8.085 1.445 1.00 91.25 76 LEU A C 1
ATOM 598 O O . LEU A 1 76 ? -4.581 8.269 2.634 1.00 91.25 76 LEU A O 1
ATOM 602 N N . GLU A 1 77 ? -4.994 8.784 0.510 1.00 90.31 77 GLU A N 1
ATOM 603 C CA . GLU A 1 77 ? -5.970 9.835 0.849 1.00 90.31 77 GLU A CA 1
ATOM 604 C C . GLU A 1 77 ? -7.153 9.359 1.714 1.00 90.31 77 GLU A C 1
ATOM 606 O O . GLU A 1 77 ? -7.746 10.178 2.410 1.00 90.31 77 GLU A O 1
ATOM 611 N N . ASN A 1 78 ? -7.474 8.059 1.688 1.00 93.31 78 ASN A N 1
ATOM 612 C CA . ASN A 1 78 ? -8.544 7.459 2.488 1.00 93.31 78 ASN A CA 1
ATOM 613 C C . ASN A 1 78 ? -8.031 6.763 3.755 1.00 93.31 78 ASN A C 1
ATOM 615 O O . ASN A 1 78 ? -8.831 6.170 4.471 1.00 93.31 78 ASN A O 1
ATOM 619 N N . LEU A 1 79 ? -6.726 6.823 4.046 1.00 92.62 79 LEU A N 1
ATOM 620 C CA . LEU A 1 79 ? -6.171 6.244 5.264 1.00 92.62 79 LEU A CA 1
ATOM 621 C C . LEU A 1 79 ? -6.678 7.031 6.477 1.00 92.62 79 LEU A C 1
ATOM 623 O O . LEU A 1 79 ? -6.392 8.219 6.626 1.00 92.62 79 LEU A O 1
ATOM 627 N N . GLU A 1 80 ? -7.414 6.358 7.355 1.00 91.44 80 GLU A N 1
ATOM 628 C CA . GLU A 1 80 ? -8.048 6.964 8.526 1.00 91.44 80 GLU A CA 1
ATOM 629 C C . GLU A 1 80 ? -7.189 6.800 9.777 1.00 91.44 80 GLU A C 1
ATOM 631 O O . GLU A 1 80 ? -7.046 7.746 10.554 1.00 91.44 80 GLU A O 1
ATOM 636 N N . PHE A 1 81 ? -6.596 5.621 9.981 1.00 86.56 81 PHE A N 1
ATOM 637 C CA . PHE A 1 81 ? -5.738 5.378 11.137 1.00 86.56 81 PHE A CA 1
ATOM 638 C C . PHE A 1 81 ? -4.720 4.254 10.922 1.00 86.56 81 PHE A C 1
ATOM 640 O O . PHE A 1 81 ? -4.871 3.381 10.066 1.00 86.56 81 PHE A O 1
ATOM 647 N N . ILE A 1 82 ? -3.675 4.288 11.750 1.00 87.44 82 ILE A N 1
ATOM 648 C CA . ILE A 1 82 ? -2.669 3.237 11.884 1.00 87.44 82 ILE A CA 1
ATOM 649 C C . ILE A 1 82 ? -2.707 2.773 13.338 1.00 87.44 82 ILE A C 1
ATOM 651 O O . ILE A 1 82 ? -2.511 3.586 14.239 1.00 87.44 82 ILE A O 1
ATOM 655 N N . GLU A 1 83 ? -2.988 1.493 13.576 1.00 82.50 83 GLU A N 1
ATOM 656 C CA . GLU A 1 83 ? -3.161 0.965 14.936 1.00 82.50 83 GLU A CA 1
ATOM 657 C C . GLU A 1 83 ? -1.829 0.886 15.696 1.00 82.50 83 GLU A C 1
ATOM 659 O O . GLU A 1 83 ? -1.789 1.152 16.896 1.00 82.50 83 GLU A O 1
ATOM 664 N N . GLY A 1 84 ? -0.721 0.577 15.013 1.00 80.75 84 GLY A N 1
ATOM 665 C CA . GLY A 1 84 ? 0.597 0.566 15.645 1.00 80.75 84 GLY A CA 1
ATOM 666 C C . GLY A 1 84 ? 0.867 -0.660 16.517 1.00 80.75 84 GLY A C 1
ATOM 667 O O . GLY A 1 84 ? 1.652 -0.554 17.458 1.00 80.75 84 GLY A O 1
ATOM 668 N N . ARG A 1 85 ? 0.262 -1.827 16.226 1.00 77.25 85 ARG A N 1
ATOM 669 C CA . ARG A 1 85 ? 0.485 -3.073 16.998 1.00 77.25 85 ARG A CA 1
ATOM 670 C C . ARG A 1 85 ? 1.946 -3.535 17.004 1.00 77.25 85 ARG A C 1
ATOM 672 O O . ARG A 1 85 ? 2.364 -4.240 17.919 1.00 77.25 85 ARG A O 1
ATOM 679 N N . SER A 1 86 ? 2.716 -3.134 15.993 1.00 75.75 86 SER A N 1
ATOM 680 C CA . SER A 1 86 ? 4.154 -3.366 15.875 1.00 75.75 86 SER A CA 1
ATOM 681 C C . SER A 1 86 ? 4.835 -2.089 15.388 1.00 75.75 86 SER A C 1
ATOM 683 O O . SER A 1 86 ? 4.325 -1.400 14.502 1.00 75.75 86 SER A O 1
ATOM 685 N N . LEU A 1 87 ? 5.986 -1.762 15.977 1.00 64.75 87 LEU A N 1
ATOM 686 C CA . LEU A 1 87 ? 6.781 -0.596 15.604 1.00 64.75 87 LEU A CA 1
ATOM 687 C C . LEU A 1 87 ? 8.010 -1.024 14.812 1.00 64.75 87 LEU A C 1
ATOM 689 O O . LEU A 1 87 ? 8.616 -2.063 15.064 1.00 64.75 87 LEU A O 1
ATOM 693 N N . VAL A 1 88 ? 8.427 -0.151 13.902 1.00 58.53 88 VAL A N 1
ATOM 694 C CA . VAL A 1 88 ? 9.689 -0.277 13.180 1.00 58.53 88 VAL A CA 1
ATOM 695 C C . VAL A 1 88 ? 10.860 -0.261 14.176 1.00 58.53 88 VAL A C 1
ATOM 697 O O . VAL A 1 88 ? 11.263 0.798 14.657 1.00 58.53 88 VAL A O 1
ATOM 700 N N . THR A 1 89 ? 11.448 -1.420 14.476 1.00 53.66 89 THR A N 1
ATOM 701 C CA . THR A 1 89 ? 12.675 -1.517 15.281 1.00 53.66 89 THR A CA 1
ATOM 702 C C . THR A 1 89 ? 13.903 -1.527 14.372 1.00 53.66 89 THR A C 1
ATOM 704 O O . THR A 1 89 ? 14.287 -2.576 13.858 1.00 53.66 89 THR A O 1
ATOM 707 N N . HIS A 1 90 ? 14.552 -0.375 14.182 1.00 47.53 90 HIS A N 1
ATOM 708 C CA . HIS A 1 90 ? 15.908 -0.317 13.620 1.00 47.53 90 HIS A CA 1
ATOM 709 C C . HIS A 1 90 ? 16.905 -0.002 14.742 1.00 47.53 90 HIS A C 1
ATOM 711 O O . HIS A 1 90 ? 16.821 1.084 15.313 1.00 47.53 90 HIS A O 1
ATOM 717 N N . PRO A 1 91 ? 17.876 -0.881 15.054 1.00 43.06 91 PRO A N 1
ATOM 718 C CA . PRO A 1 91 ? 18.813 -0.632 16.147 1.00 43.06 91 PRO A CA 1
ATOM 719 C C . PRO A 1 91 ? 19.740 0.577 15.922 1.00 43.06 91 PRO A C 1
ATOM 721 O O . PRO A 1 91 ? 20.255 1.095 16.901 1.00 43.06 91 PRO A O 1
ATOM 724 N N . ASN A 1 92 ? 19.929 1.069 14.684 1.00 36.53 92 ASN A N 1
ATOM 725 C CA . ASN A 1 92 ? 20.989 2.043 14.360 1.00 36.53 92 ASN A CA 1
ATOM 726 C C . ASN A 1 92 ? 20.616 3.150 13.344 1.00 36.53 92 ASN A C 1
ATOM 728 O O . ASN A 1 92 ? 21.476 3.619 12.598 1.00 36.53 92 ASN A O 1
ATOM 732 N N . SER A 1 93 ? 19.369 3.613 13.253 1.00 32.06 93 SER A N 1
ATOM 733 C CA . SER A 1 93 ? 19.083 4.796 12.420 1.00 32.06 93 SER A CA 1
ATOM 734 C C . SER A 1 93 ? 17.933 5.622 12.963 1.00 32.06 93 SER A C 1
ATOM 736 O O . SER A 1 93 ? 16.850 5.101 13.209 1.00 32.06 93 SER A O 1
ATOM 738 N N . LEU A 1 94 ? 18.185 6.927 13.103 1.00 34.12 94 LEU A N 1
ATOM 739 C CA . LEU A 1 94 ? 17.195 7.989 13.277 1.00 34.12 94 LEU A CA 1
ATOM 740 C C . LEU A 1 94 ? 16.288 8.039 12.040 1.00 34.12 94 LEU A C 1
ATOM 742 O O . LEU A 1 94 ? 16.381 8.928 11.197 1.00 34.12 94 LEU A O 1
ATOM 746 N N . ILE A 1 95 ? 15.416 7.049 11.908 1.00 43.12 95 ILE A N 1
ATOM 747 C CA . ILE A 1 95 ? 14.240 7.163 11.065 1.00 43.12 95 ILE A CA 1
ATOM 748 C C . ILE A 1 95 ? 13.286 8.058 11.851 1.00 43.12 95 ILE A C 1
ATOM 750 O O . ILE A 1 95 ? 13.064 7.833 13.040 1.00 43.12 95 ILE A O 1
ATOM 754 N N . LYS A 1 96 ? 12.726 9.087 11.205 1.00 37.78 96 LYS A N 1
ATOM 755 C CA . LYS A 1 96 ? 11.508 9.741 11.698 1.00 37.78 96 LYS A CA 1
ATOM 756 C C . LYS A 1 96 ? 10.391 8.699 11.641 1.00 37.78 96 LYS A C 1
ATOM 758 O O . LYS A 1 96 ? 9.606 8.679 10.699 1.00 37.78 96 LYS A O 1
ATOM 763 N N . SER A 1 97 ? 10.367 7.786 12.602 1.00 38.31 97 SER A N 1
ATOM 764 C CA . SER A 1 97 ? 9.186 7.002 12.904 1.00 38.31 97 SER A CA 1
ATOM 765 C C . SER A 1 97 ? 8.112 8.020 13.242 1.00 38.31 97 SER A C 1
ATOM 767 O O . SER A 1 97 ? 8.269 8.827 14.155 1.00 38.31 97 SER A O 1
ATOM 769 N N . ILE A 1 98 ? 7.059 8.054 12.435 1.00 43.12 98 ILE A N 1
ATOM 770 C CA . ILE A 1 98 ? 5.842 8.748 12.817 1.00 43.12 98 ILE A CA 1
ATOM 771 C C . ILE A 1 98 ? 5.253 7.885 13.940 1.00 43.12 98 ILE A C 1
ATOM 773 O O . ILE A 1 98 ? 4.843 6.759 13.652 1.00 43.12 98 ILE A O 1
ATOM 777 N N . PRO A 1 99 ? 5.279 8.316 15.219 1.00 35.50 99 PRO A N 1
ATOM 778 C CA . PRO A 1 99 ? 4.570 7.579 16.252 1.00 35.50 99 PRO A CA 1
ATOM 779 C C . PRO A 1 99 ? 3.088 7.541 15.865 1.00 35.50 99 PRO A C 1
ATOM 781 O O . PRO A 1 99 ? 2.564 8.531 15.348 1.00 35.50 99 PRO A O 1
ATOM 784 N N . ALA A 1 100 ? 2.421 6.416 16.134 1.00 42.03 100 ALA A N 1
ATOM 785 C CA . ALA A 1 100 ? 1.020 6.126 15.795 1.00 42.03 100 ALA A CA 1
ATOM 786 C C . ALA A 1 100 ? -0.015 7.155 16.320 1.00 42.03 100 ALA A C 1
ATOM 788 O O . ALA A 1 100 ? -1.212 7.006 16.118 1.00 42.03 100 ALA A O 1
ATOM 789 N N . SER A 1 101 ? 0.431 8.222 16.986 1.00 34.03 101 SER A N 1
ATOM 790 C CA . SER A 1 101 ? -0.390 9.302 17.532 1.00 34.03 101 SER A CA 1
ATOM 791 C C . SER A 1 101 ? -0.495 10.539 16.632 1.00 34.03 101 SER A C 1
ATOM 793 O O . SER A 1 101 ? -1.078 11.534 17.062 1.00 34.03 101 SER A O 1
ATOM 795 N N . ILE A 1 102 ? 0.049 10.537 15.407 1.00 37.41 102 ILE A N 1
ATOM 796 C CA . ILE A 1 102 ? -0.274 11.614 14.461 1.00 37.41 102 ILE A CA 1
ATOM 797 C C . ILE A 1 102 ? -1.655 11.328 13.874 1.00 37.41 102 ILE A C 1
ATOM 799 O O . ILE A 1 102 ? -1.790 10.579 12.911 1.00 37.41 102 ILE A O 1
ATOM 803 N N . THR A 1 103 ? -2.680 11.969 14.437 1.00 34.38 103 THR A N 1
ATOM 804 C CA . THR A 1 103 ? -3.941 12.195 13.731 1.00 34.38 103 THR A CA 1
ATOM 805 C C . THR A 1 103 ? -3.602 12.864 12.404 1.00 34.38 103 THR A C 1
ATOM 807 O O . THR A 1 103 ? -3.210 14.034 12.380 1.00 34.38 103 THR A O 1
ATOM 810 N N . ILE A 1 104 ? -3.723 12.138 11.293 1.00 36.94 104 ILE A N 1
ATOM 811 C CA . ILE A 1 104 ? -3.690 12.755 9.971 1.00 36.94 104 ILE A CA 1
ATOM 812 C C . ILE A 1 104 ? -4.981 13.564 9.874 1.00 36.94 104 ILE A C 1
ATOM 814 O O . ILE A 1 104 ? -6.038 13.043 9.542 1.00 36.94 104 ILE A O 1
ATOM 818 N N . THR A 1 105 ? -4.933 14.847 10.233 1.00 34.38 105 THR A N 1
ATOM 819 C CA . THR A 1 105 ? -6.013 15.766 9.877 1.00 34.38 105 THR A CA 1
ATOM 820 C C . THR A 1 105 ? -6.067 15.828 8.350 1.00 34.38 105 T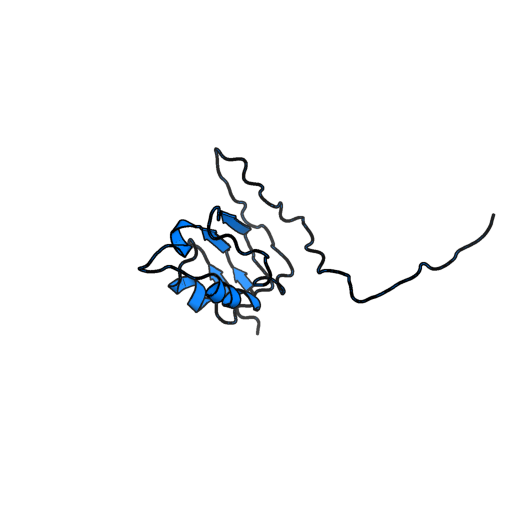HR A C 1
ATOM 822 O O . THR A 1 105 ? -5.098 16.316 7.757 1.00 34.38 105 THR A O 1
ATOM 825 N N . PRO A 1 106 ? -7.155 15.380 7.691 1.00 34.62 106 PRO A N 1
ATOM 826 C CA . PRO A 1 106 ? -7.352 15.695 6.283 1.00 34.62 106 PRO A CA 1
ATOM 827 C C . PRO A 1 106 ? -7.327 17.224 6.124 1.00 34.62 106 PRO A C 1
ATOM 829 O O . PRO A 1 106 ? -7.668 17.936 7.079 1.00 34.62 106 PRO A O 1
ATOM 832 N N . PRO A 1 107 ? -6.915 17.767 4.966 1.00 32.56 107 PRO A N 1
ATOM 833 C CA . PRO A 1 107 ? -6.858 19.209 4.762 1.00 32.56 107 PRO A CA 1
ATOM 834 C C . PRO A 1 107 ? -8.244 19.831 5.000 1.00 32.56 107 PRO A C 1
ATOM 836 O O . PRO A 1 107 ? -9.127 19.789 4.146 1.00 32.56 107 PRO A O 1
ATOM 839 N N . LYS A 1 108 ? -8.446 20.429 6.182 1.00 38.88 108 LYS A N 1
ATOM 840 C CA . LYS A 1 108 ? -9.596 21.289 6.476 1.00 38.88 108 LYS A CA 1
ATOM 841 C C . LYS A 1 108 ? -9.409 22.590 5.701 1.00 38.88 108 LYS A C 1
ATOM 843 O O . LYS A 1 108 ? -8.829 23.544 6.203 1.00 38.88 108 LYS A O 1
ATOM 848 N N . GLY A 1 109 ? -9.874 22.590 4.456 1.00 37.44 109 GLY A N 1
ATOM 849 C CA . GLY A 1 109 ? -9.799 23.734 3.546 1.00 37.44 109 GLY A CA 1
ATOM 850 C C . GLY A 1 109 ? -11.074 23.994 2.748 1.00 37.44 109 GLY A C 1
ATOM 851 O O . GLY A 1 109 ? -11.034 24.770 1.804 1.00 37.44 109 GLY A O 1
ATOM 852 N N . ALA A 1 110 ? -12.201 23.376 3.112 1.00 39.28 110 ALA A N 1
ATOM 853 C CA . ALA A 1 110 ? -13.491 23.644 2.478 1.00 39.28 110 ALA A CA 1
ATOM 854 C C . ALA A 1 110 ? -14.612 23.943 3.482 1.00 39.28 110 ALA A C 1
ATOM 856 O O . ALA A 1 110 ? -15.752 23.642 3.190 1.00 39.28 110 ALA A O 1
ATOM 857 N N . PHE A 1 111 ? -14.332 24.529 4.652 1.00 31.89 111 PHE A N 1
ATOM 858 C CA . PHE A 1 111 ? -15.382 25.153 5.471 1.00 31.89 111 PHE A CA 1
ATOM 859 C C . PHE A 1 111 ? -14.817 26.358 6.230 1.00 31.89 111 PHE A C 1
ATOM 861 O O . PHE A 1 111 ? -14.043 26.217 7.174 1.00 31.89 111 PHE A O 1
ATOM 868 N N . HIS A 1 112 ? -15.209 27.552 5.784 1.00 35.97 112 HIS A N 1
ATOM 869 C CA . HIS A 1 112 ? -15.084 28.794 6.538 1.00 35.97 112 HIS A CA 1
ATOM 870 C C . HIS A 1 112 ? -15.971 28.693 7.787 1.00 35.97 112 HIS A C 1
ATOM 872 O O . HIS A 1 112 ? -17.177 28.489 7.665 1.00 35.97 112 HIS A O 1
ATOM 878 N N . ALA A 1 113 ? -15.397 28.877 8.973 1.00 32.34 113 ALA A N 1
ATOM 879 C CA . ALA A 1 113 ? -16.160 29.141 10.186 1.00 32.34 113 ALA A CA 1
ATOM 880 C C . ALA A 1 113 ? -15.525 30.332 10.912 1.00 32.34 113 ALA A C 1
ATOM 882 O O . ALA A 1 113 ? -14.447 30.230 11.494 1.00 32.34 113 ALA A O 1
ATOM 883 N N . THR A 1 114 ? -16.185 31.483 10.825 1.00 37.25 114 THR A N 1
ATOM 884 C CA . THR A 1 114 ? -15.973 32.637 11.707 1.00 37.25 114 THR A CA 1
ATOM 885 C C . THR A 1 114 ? -16.430 32.298 13.134 1.00 37.25 114 THR A C 1
ATOM 887 O O . THR A 1 114 ? -17.452 31.625 13.281 1.00 37.25 114 THR A O 1
ATOM 890 N N . PRO A 1 115 ? -15.716 32.738 14.187 1.00 37.50 115 PRO A N 1
ATOM 891 C CA . PRO A 1 115 ? -15.996 32.329 15.562 1.00 37.50 115 PRO A CA 1
ATOM 892 C C . PRO A 1 115 ? -17.223 33.026 16.174 1.00 37.50 115 PRO A C 1
ATOM 894 O O . PRO A 1 115 ? -17.475 34.208 15.938 1.00 37.50 115 PRO A O 1
ATOM 897 N N . SER A 1 116 ? -17.952 32.266 16.995 1.00 38.38 116 SER A N 1
ATOM 898 C CA . SER A 1 116 ? -19.101 32.691 17.805 1.00 38.38 116 SER A CA 1
ATOM 899 C C . SER A 1 116 ? -18.698 33.489 19.058 1.00 38.38 116 SER A C 1
ATOM 901 O O . SER A 1 116 ? -17.632 33.291 19.633 1.00 38.38 116 SER A O 1
ATOM 903 N N . VAL A 1 117 ? -19.609 34.371 19.478 1.00 47.28 117 VAL A N 1
ATOM 904 C CA . VAL A 1 117 ? -19.559 35.339 20.596 1.00 47.28 117 VAL A CA 1
ATOM 905 C C . VAL A 1 117 ? -19.840 34.698 21.972 1.00 47.28 117 VAL A C 1
ATOM 907 O O . VAL A 1 117 ? -20.662 33.790 22.039 1.00 47.28 117 VAL A O 1
AT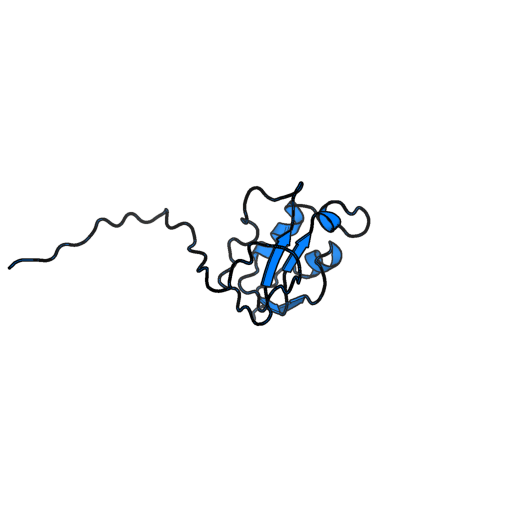OM 910 N N . SER A 1 118 ? -19.273 35.236 23.071 1.00 40.41 118 SER A N 1
ATOM 911 C CA . SER A 1 118 ? -19.833 35.208 24.454 1.00 40.41 118 SER A CA 1
ATOM 912 C C . SER A 1 118 ? -18.977 36.079 25.408 1.00 40.41 118 SER A C 1
ATOM 914 O O . SER A 1 118 ? -17.810 35.764 25.591 1.00 40.41 118 SER A O 1
ATOM 916 N N . HIS A 1 119 ? -19.392 37.289 25.817 1.00 42.38 119 HIS A N 1
ATOM 917 C CA . HIS A 1 119 ? -20.246 37.725 26.956 1.00 42.38 119 HIS A CA 1
ATOM 918 C C . HIS A 1 119 ? -19.485 38.171 28.226 1.00 42.38 119 HIS A C 1
ATOM 920 O O . HIS A 1 119 ? -18.409 37.682 28.540 1.00 42.38 119 HIS A O 1
ATOM 926 N N . ALA A 1 120 ? -20.088 39.166 28.882 1.00 40.62 120 ALA A N 1
ATOM 927 C CA . ALA A 1 120 ? -19.590 40.063 29.920 1.00 40.62 120 ALA A CA 1
ATOM 928 C C . ALA A 1 120 ? -19.129 39.428 31.245 1.00 40.62 120 ALA A C 1
ATOM 930 O O . ALA A 1 120 ? -19.727 38.458 31.706 1.00 40.62 120 ALA A O 1
ATOM 931 N N . GLN A 1 121 ? -18.179 40.108 31.900 1.00 40.69 121 GLN A N 1
ATOM 932 C CA . GLN A 1 121 ? -18.298 40.651 33.262 1.00 40.69 121 GLN A CA 1
ATOM 933 C C . GLN A 1 121 ? -17.312 41.809 33.444 1.00 40.69 121 GLN A C 1
ATOM 935 O O . GLN A 1 121 ? -16.184 41.699 32.915 1.00 40.69 121 GLN A O 1
#

InterPro domains:
  IPR000494 Receptor L-domain [PF01030] (21-91)
  IPR036941 Receptor L-domain superfamily [G3DSA:3.80.20.20] (3-104)